Protein AF-A0A941N3U3-F1 (afdb_monomer_lite)

pLDDT: mean 76.35, std 18.26, range [41.06, 95.25]

Sequence (66 aa):
MKTEARPLTPEEADSRAVLEHAFKGKPVDPAVVRRIRSRAQEIREEMLKGEETNFTLDLLDESRNE

Radius of gyration: 16.22 Å; chains: 1; bounding box: 29×35×45 Å

Secondary structure (DSSP, 8-state):
-----PPPPHHHHHHHHHHHHHHH-PPPPHHHHHHHHHHHHHHHHHHHHSSS--TTTHHHHHTT--

Foldseek 3Di:
DPDDDDDDDPVRVLVVLVVCCVPVVDDRDVVSVVVVVVVVVVVVVVCVVDPDDPPVPVVVVVVVPD

Structure (mmCIF, N/CA/C/O backbone):
data_AF-A0A941N3U3-F1
#
_entry.id   AF-A0A941N3U3-F1
#
loop_
_atom_site.group_PDB
_atom_site.id
_atom_site.type_symbol
_atom_site.label_atom_id
_atom_site.label_alt_id
_atom_site.label_comp_id
_atom_site.label_asym_id
_atom_site.label_entity_id
_atom_site.label_seq_id
_atom_site.pdbx_PDB_ins_code
_atom_site.Cartn_x
_atom_site.Cartn_y
_atom_site.Cartn_z
_atom_site.occupancy
_atom_site.B_iso_or_equiv
_atom_site.auth_seq_id
_atom_site.auth_comp_id
_atom_site.auth_asym_id
_atom_site.auth_atom_id
_atom_site.pdbx_PDB_model_num
ATOM 1 N N . MET A 1 1 ? 19.717 -8.277 25.065 1.00 41.06 1 MET A N 1
ATOM 2 C CA . MET A 1 1 ? 20.083 -7.041 24.340 1.00 41.06 1 MET A CA 1
ATOM 3 C C . MET A 1 1 ? 18.799 -6.316 23.983 1.00 41.06 1 MET A C 1
ATOM 5 O O . MET A 1 1 ? 17.900 -6.967 23.470 1.00 41.06 1 MET A O 1
ATOM 9 N N . LYS A 1 2 ? 18.661 -5.025 24.308 1.00 46.06 2 LYS A N 1
ATOM 10 C CA . LYS A 1 2 ? 17.559 -4.221 23.765 1.00 46.06 2 LYS A CA 1
ATOM 11 C C . LYS A 1 2 ? 17.950 -3.883 22.332 1.00 46.06 2 LYS A C 1
ATOM 13 O O . LYS A 1 2 ? 18.881 -3.113 22.133 1.00 46.06 2 LYS A O 1
ATOM 18 N N . THR A 1 3 ? 17.321 -4.529 21.359 1.00 56.53 3 THR A N 1
ATOM 19 C CA . THR A 1 3 ? 17.484 -4.164 19.953 1.00 56.53 3 THR A CA 1
ATOM 20 C C . THR A 1 3 ? 16.886 -2.773 19.798 1.00 56.53 3 THR A C 1
ATOM 22 O O . THR A 1 3 ? 15.673 -2.611 19.934 1.00 56.53 3 THR A O 1
ATOM 25 N N . GLU A 1 4 ? 17.724 -1.754 19.615 1.00 60.38 4 GLU A N 1
ATOM 26 C CA . GLU A 1 4 ? 17.227 -0.429 19.261 1.00 60.38 4 GLU A CA 1
ATOM 27 C C . GLU A 1 4 ? 16.485 -0.557 17.930 1.00 60.38 4 GLU A C 1
ATOM 29 O O . GLU A 1 4 ? 17.033 -1.031 16.933 1.00 60.38 4 GLU A O 1
ATOM 34 N N . ALA A 1 5 ? 15.191 -0.240 17.939 1.00 69.44 5 ALA A N 1
ATOM 35 C CA . ALA A 1 5 ? 14.371 -0.350 16.747 1.00 69.44 5 ALA A CA 1
ATOM 36 C C . ALA A 1 5 ? 14.841 0.708 15.745 1.00 69.44 5 ALA A C 1
ATOM 38 O O . ALA A 1 5 ? 14.669 1.906 15.982 1.00 69.44 5 ALA A O 1
ATOM 39 N N . ARG A 1 6 ? 15.435 0.267 14.628 1.00 82.38 6 ARG A N 1
ATOM 40 C CA . ARG A 1 6 ? 15.752 1.169 13.518 1.00 82.38 6 ARG A CA 1
ATOM 41 C C . ARG A 1 6 ? 14.469 1.852 13.029 1.00 82.38 6 ARG A C 1
ATOM 43 O O . ARG A 1 6 ? 13.404 1.223 13.058 1.00 82.38 6 ARG A O 1
ATOM 50 N N . PRO A 1 7 ? 14.545 3.114 12.575 1.00 79.88 7 PRO A N 1
ATOM 51 C CA . PRO A 1 7 ? 13.397 3.760 11.960 1.00 79.88 7 PRO A CA 1
ATOM 52 C C . PRO A 1 7 ? 12.908 2.916 10.778 1.00 79.88 7 PRO A C 1
ATOM 54 O O . PRO A 1 7 ? 13.708 2.393 9.997 1.00 79.88 7 PRO A O 1
ATOM 57 N N . LEU A 1 8 ? 11.587 2.756 10.684 1.00 82.38 8 LEU A N 1
ATOM 58 C CA . LEU A 1 8 ? 10.975 2.065 9.557 1.00 82.38 8 LEU A CA 1
ATOM 59 C C . LEU A 1 8 ? 11.148 2.896 8.295 1.00 82.38 8 LEU A C 1
ATOM 61 O O . LEU A 1 8 ? 10.976 4.117 8.309 1.00 82.38 8 LEU A O 1
ATOM 65 N N . THR A 1 9 ? 11.419 2.209 7.198 1.00 90.00 9 THR A N 1
ATOM 66 C CA . THR A 1 9 ? 11.273 2.794 5.871 1.00 90.00 9 THR A CA 1
ATOM 67 C C . THR A 1 9 ? 9.799 3.140 5.612 1.00 90.00 9 THR A C 1
ATOM 69 O O . THR A 1 9 ? 8.897 2.561 6.233 1.00 90.00 9 THR A O 1
ATOM 72 N N . PRO A 1 10 ? 9.511 4.068 4.683 1.00 86.06 10 PRO A N 1
ATOM 73 C CA . PRO A 1 10 ? 8.136 4.385 4.300 1.00 86.06 10 PRO A CA 1
ATOM 74 C C . PRO A 1 10 ? 7.330 3.153 3.855 1.00 86.06 10 PRO A C 1
ATOM 76 O O . PRO A 1 10 ? 6.146 3.045 4.162 1.00 86.06 10 PRO A O 1
ATOM 79 N N . GLU A 1 11 ? 7.972 2.195 3.187 1.00 85.88 11 GLU A N 1
ATOM 80 C CA . GLU A 1 11 ? 7.338 0.965 2.702 1.00 85.88 11 GLU A CA 1
ATOM 81 C C . GLU A 1 11 ? 6.979 0.009 3.839 1.00 85.88 11 GLU A C 1
ATOM 83 O O . GLU A 1 11 ? 5.875 -0.540 3.867 1.00 85.88 11 GLU A O 1
ATOM 88 N N . GLU A 1 12 ? 7.871 -0.141 4.820 1.00 87.75 12 GLU A N 1
ATOM 89 C CA . GLU A 1 12 ? 7.611 -0.924 6.030 1.00 87.75 12 GLU A CA 1
ATOM 90 C C . GLU A 1 12 ? 6.504 -0.281 6.875 1.00 87.75 12 GLU A C 1
ATOM 92 O O . GLU A 1 12 ? 5.675 -0.980 7.461 1.00 87.75 12 GLU A O 1
ATOM 97 N N . ALA A 1 13 ? 6.454 1.053 6.926 1.00 90.38 13 ALA A N 1
ATOM 98 C CA . ALA A 1 13 ? 5.398 1.781 7.618 1.00 90.38 13 ALA A CA 1
ATOM 99 C C . ALA A 1 13 ? 4.029 1.585 6.944 1.00 90.38 13 ALA A C 1
ATOM 101 O O . ALA A 1 13 ? 3.049 1.295 7.637 1.00 90.38 13 ALA A O 1
ATOM 102 N N . ASP A 1 14 ? 3.973 1.682 5.612 1.00 91.25 14 ASP A N 1
ATOM 103 C CA . ASP A 1 14 ? 2.763 1.434 4.821 1.00 91.25 14 ASP A CA 1
ATOM 104 C C . ASP A 1 14 ? 2.299 -0.027 4.969 1.00 91.25 14 ASP A C 1
ATOM 106 O O . ASP A 1 14 ? 1.128 -0.287 5.257 1.00 91.25 14 ASP A O 1
ATOM 110 N N . SER A 1 15 ? 3.227 -0.984 4.878 1.00 88.81 15 SER A N 1
ATOM 111 C CA . SER A 1 15 ? 2.954 -2.417 5.064 1.00 88.81 15 SER A CA 1
ATOM 112 C C . SER A 1 15 ? 2.405 -2.709 6.456 1.00 88.81 15 SER A C 1
ATOM 114 O O . SER A 1 15 ? 1.399 -3.402 6.611 1.00 88.81 15 SER A O 1
ATOM 116 N N . ARG A 1 16 ? 3.005 -2.116 7.493 1.00 91.81 16 ARG A N 1
ATOM 117 C CA . ARG A 1 16 ? 2.519 -2.256 8.866 1.00 91.81 16 ARG A CA 1
ATOM 118 C C . ARG A 1 16 ? 1.106 -1.698 9.023 1.00 91.81 16 ARG A C 1
ATOM 120 O O . ARG A 1 16 ? 0.300 -2.336 9.691 1.00 91.81 16 ARG A O 1
ATOM 127 N N . ALA A 1 17 ? 0.784 -0.561 8.407 1.00 91.25 17 ALA A N 1
ATOM 128 C CA . ALA A 1 17 ? -0.565 0.004 8.463 1.00 91.25 17 ALA A CA 1
ATOM 129 C C . ALA A 1 17 ? -1.615 -0.940 7.847 1.00 91.25 17 ALA A C 1
ATOM 131 O O . ALA A 1 17 ? -2.692 -1.111 8.419 1.00 91.25 17 ALA A O 1
ATOM 132 N N . VAL A 1 18 ? -1.281 -1.616 6.742 1.00 91.00 18 VAL A N 1
ATOM 133 C CA . VAL A 1 18 ? -2.147 -2.644 6.136 1.00 91.00 18 VAL A CA 1
ATOM 134 C C . VAL A 1 18 ? -2.327 -3.841 7.067 1.00 91.00 18 VAL A C 1
ATOM 136 O O . VAL A 1 18 ? -3.456 -4.277 7.287 1.00 91.00 18 VAL A O 1
ATOM 139 N N . LEU A 1 19 ? -1.243 -4.351 7.656 1.00 91.88 19 LEU A N 1
ATOM 140 C CA . LEU A 1 19 ? -1.313 -5.486 8.580 1.00 91.88 19 LEU A CA 1
ATOM 141 C C . LEU A 1 19 ? -2.130 -5.145 9.832 1.00 91.88 19 LEU A C 1
ATOM 143 O O . LEU A 1 19 ? -2.931 -5.952 10.295 1.00 91.88 19 LEU A O 1
ATOM 147 N N . GLU A 1 20 ? -1.973 -3.941 10.383 1.00 93.00 20 GLU A N 1
ATOM 148 C CA . GLU A 1 20 ? -2.769 -3.511 11.532 1.00 93.00 20 GLU A CA 1
ATOM 149 C C . GLU A 1 20 ? -4.251 -3.345 11.199 1.00 93.00 20 GLU A C 1
ATOM 151 O O . GLU A 1 20 ? -5.099 -3.639 12.043 1.00 93.00 20 GLU A O 1
ATOM 156 N N . HIS A 1 21 ? -4.581 -2.923 9.983 1.00 92.31 21 HIS A N 1
ATOM 157 C CA . HIS A 1 21 ? -5.961 -2.943 9.522 1.00 92.31 21 HIS A CA 1
ATOM 158 C C . HIS A 1 21 ? -6.502 -4.367 9.411 1.00 92.31 21 HIS A C 1
ATOM 160 O O . HIS A 1 21 ? -7.532 -4.670 10.007 1.00 92.31 21 HIS A O 1
ATOM 166 N N . ALA A 1 22 ? -5.778 -5.253 8.725 1.00 90.38 22 ALA A N 1
ATOM 167 C CA . ALA A 1 22 ? -6.214 -6.623 8.472 1.00 90.38 22 ALA A CA 1
ATOM 168 C C . ALA A 1 22 ? -6.390 -7.443 9.761 1.00 90.38 22 ALA A C 1
ATOM 170 O O . ALA A 1 22 ? -7.396 -8.128 9.925 1.00 90.38 22 ALA A O 1
ATOM 171 N N . PHE A 1 23 ? -5.436 -7.358 10.693 1.00 94.38 23 PHE A N 1
ATOM 172 C CA . PHE A 1 23 ? -5.432 -8.193 11.900 1.00 94.38 23 PHE A CA 1
ATOM 173 C C . PHE A 1 23 ? -6.082 -7.542 13.117 1.00 94.38 23 PHE A C 1
ATOM 175 O O . PHE A 1 23 ? -6.511 -8.247 14.027 1.00 94.38 23 PHE A O 1
ATOM 182 N N . LYS A 1 24 ? -6.115 -6.208 13.180 1.00 94.75 24 LYS A N 1
ATOM 183 C CA . LYS A 1 24 ? -6.593 -5.477 14.366 1.00 94.75 24 LYS A CA 1
ATOM 184 C C . LYS A 1 24 ? -7.780 -4.561 14.067 1.00 94.75 24 LYS A C 1
ATOM 186 O O . LYS A 1 24 ? -8.242 -3.880 14.976 1.00 94.75 24 LYS A O 1
ATOM 191 N N . GLY A 1 25 ? -8.248 -4.497 12.818 1.00 94.06 25 GLY A N 1
ATOM 192 C CA . GLY A 1 25 ? -9.362 -3.640 12.406 1.00 94.06 25 GLY A CA 1
ATOM 193 C C . GLY A 1 25 ? -9.058 -2.141 12.471 1.00 94.06 25 GLY A C 1
ATOM 194 O O . GLY A 1 25 ? -9.984 -1.331 12.440 1.00 94.06 25 GLY A O 1
ATOM 195 N N . LYS A 1 26 ? -7.784 -1.736 12.588 1.00 95.12 26 LYS A N 1
ATOM 196 C CA . LYS A 1 26 ? -7.433 -0.311 12.659 1.00 95.12 26 LYS A CA 1
ATOM 197 C C . LYS A 1 26 ? -7.763 0.392 11.338 1.00 95.12 26 LYS A C 1
ATOM 199 O O . LYS A 1 26 ? -7.481 -0.171 10.285 1.00 95.12 26 LYS A O 1
ATOM 204 N N . PRO A 1 27 ? -8.312 1.617 11.341 1.00 95.25 27 PRO A N 1
ATOM 205 C CA . PRO A 1 27 ? -8.499 2.374 10.108 1.00 95.25 27 PRO A CA 1
ATOM 206 C C . PRO A 1 27 ? -7.165 2.614 9.388 1.00 95.25 27 PRO A C 1
ATOM 208 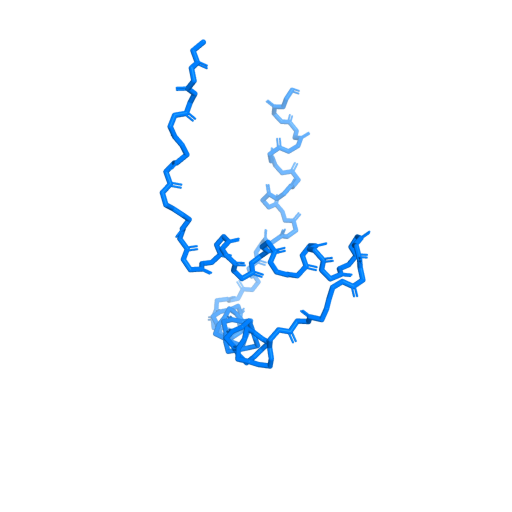O O . PRO A 1 27 ? -6.173 2.968 10.025 1.00 95.25 27 PRO A O 1
ATOM 211 N N . VAL A 1 28 ? -7.149 2.449 8.063 1.00 93.69 28 VAL A N 1
ATOM 212 C CA . VAL A 1 28 ? -5.997 2.823 7.227 1.00 93.69 28 VAL A CA 1
ATOM 213 C C . VAL A 1 28 ? -6.131 4.290 6.837 1.00 93.69 28 VAL A C 1
ATOM 215 O O . VAL A 1 28 ? -7.194 4.716 6.386 1.00 93.69 28 VAL A O 1
ATOM 218 N N . ASP A 1 29 ? -5.048 5.055 6.965 1.00 94.19 29 ASP A N 1
ATOM 219 C CA . ASP A 1 29 ? -4.985 6.421 6.443 1.00 94.19 29 ASP A CA 1
ATOM 220 C C . ASP A 1 29 ? 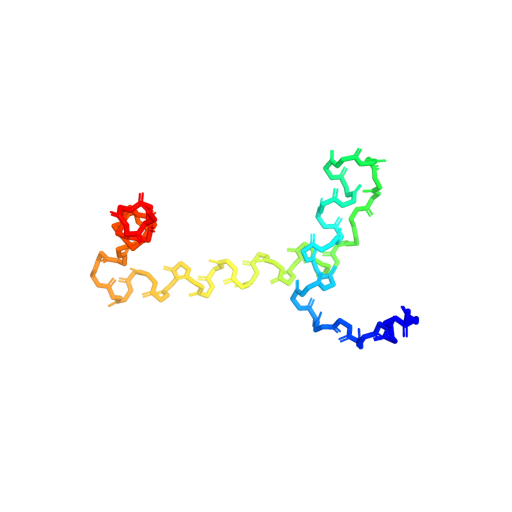-5.200 6.411 4.911 1.00 94.19 29 ASP A C 1
ATOM 222 O O . ASP A 1 29 ? -4.465 5.725 4.189 1.00 94.19 29 ASP A O 1
ATOM 226 N N . PRO A 1 30 ? -6.162 7.182 4.372 1.00 93.81 30 PRO A N 1
ATOM 227 C CA . PRO A 1 30 ? -6.367 7.305 2.932 1.00 93.81 30 PRO A CA 1
ATOM 228 C C . PRO A 1 30 ? -5.099 7.654 2.134 1.00 93.81 30 PRO A C 1
ATOM 230 O O . PRO A 1 30 ? -4.969 7.238 0.982 1.00 93.81 30 PRO A O 1
ATOM 233 N N . ALA A 1 31 ? -4.150 8.393 2.715 1.00 94.00 31 ALA A N 1
ATOM 234 C CA . ALA A 1 31 ? -2.872 8.700 2.079 1.00 94.00 31 ALA A CA 1
ATOM 235 C C . ALA A 1 31 ? -1.992 7.450 1.899 1.00 94.00 31 ALA A C 1
ATOM 237 O O . ALA A 1 31 ? -1.359 7.308 0.852 1.00 94.00 31 ALA A O 1
ATOM 238 N N . VAL A 1 32 ? -1.996 6.522 2.865 1.00 91.75 32 VAL A N 1
ATOM 239 C CA . VAL A 1 32 ? -1.314 5.217 2.756 1.00 91.75 32 VAL A CA 1
ATOM 240 C C . VAL A 1 32 ? -1.915 4.416 1.603 1.00 91.75 32 VAL A C 1
ATOM 242 O O . VAL A 1 32 ? -1.185 3.918 0.750 1.00 91.75 32 VAL A O 1
ATOM 245 N N . VAL A 1 33 ? -3.249 4.365 1.510 1.00 90.56 33 VAL A N 1
ATOM 246 C CA . VAL A 1 33 ? -3.942 3.652 0.422 1.00 90.56 33 VAL A CA 1
ATOM 247 C C . VAL A 1 33 ? -3.548 4.208 -0.948 1.00 90.56 33 VAL A C 1
ATOM 249 O O . VAL A 1 33 ? -3.291 3.442 -1.877 1.00 90.56 33 VAL A O 1
ATOM 252 N N . ARG A 1 34 ? -3.459 5.538 -1.084 1.00 92.75 34 ARG A N 1
ATOM 253 C CA . ARG A 1 34 ? -3.019 6.184 -2.331 1.00 92.75 34 ARG A CA 1
ATOM 254 C C . ARG A 1 34 ? -1.581 5.815 -2.692 1.00 92.75 34 ARG A C 1
ATOM 256 O O . ARG A 1 34 ? -1.335 5.483 -3.848 1.00 92.75 34 ARG A O 1
ATOM 263 N N . ARG A 1 35 ? -0.656 5.832 -1.724 1.00 90.94 35 ARG A N 1
ATOM 264 C CA . ARG A 1 35 ? 0.750 5.453 -1.951 1.00 90.94 35 ARG A CA 1
ATOM 265 C C . ARG A 1 35 ? 0.887 4.001 -2.390 1.00 90.94 35 ARG A C 1
ATOM 267 O O . ARG A 1 35 ? 1.547 3.736 -3.389 1.00 90.94 35 ARG A O 1
ATOM 274 N N . ILE A 1 36 ? 0.213 3.083 -1.696 1.00 88.81 36 ILE A N 1
ATOM 275 C CA . ILE A 1 36 ? 0.220 1.655 -2.041 1.00 88.81 36 ILE A CA 1
ATOM 276 C C . ILE A 1 36 ? -0.335 1.444 -3.448 1.00 88.81 36 ILE A C 1
ATOM 278 O O . ILE A 1 36 ? 0.260 0.715 -4.235 1.00 88.81 36 ILE A O 1
ATOM 282 N N . ARG A 1 37 ? -1.446 2.107 -3.793 1.00 89.44 37 ARG A N 1
ATOM 283 C CA . ARG A 1 37 ? -2.033 1.999 -5.133 1.00 89.44 37 ARG A CA 1
ATOM 284 C C . ARG A 1 37 ? -1.088 2.519 -6.220 1.00 89.44 37 ARG A C 1
ATOM 286 O O . ARG A 1 37 ? -0.985 1.866 -7.251 1.00 89.44 37 ARG A O 1
ATOM 293 N N . SER A 1 38 ? -0.411 3.646 -5.994 1.00 90.31 38 SER A N 1
ATOM 294 C CA . SER A 1 38 ? 0.567 4.189 -6.950 1.00 90.31 38 SER A CA 1
ATOM 295 C C . SER A 1 38 ? 1.716 3.207 -7.173 1.00 90.31 38 SER A C 1
ATOM 297 O O . SER A 1 38 ? 1.995 2.842 -8.309 1.00 90.31 38 SER A O 1
ATOM 299 N N . ARG A 1 39 ? 2.293 2.675 -6.088 1.00 86.88 39 ARG A N 1
ATOM 300 C CA . ARG A 1 39 ? 3.387 1.697 -6.163 1.00 86.88 39 ARG A CA 1
ATOM 301 C C . ARG A 1 39 ? 2.959 0.402 -6.855 1.00 86.88 39 ARG A C 1
ATOM 303 O O . ARG A 1 39 ? 3.685 -0.129 -7.681 1.00 86.88 39 ARG A O 1
ATOM 310 N N . ALA A 1 40 ? 1.754 -0.090 -6.567 1.00 85.69 40 ALA A N 1
ATOM 311 C CA . ALA A 1 40 ? 1.207 -1.263 -7.244 1.00 85.69 40 ALA A CA 1
ATOM 312 C C . ALA A 1 40 ? 0.990 -1.022 -8.747 1.00 85.69 40 ALA A C 1
ATOM 314 O O . ALA A 1 40 ? 1.163 -1.940 -9.546 1.00 85.69 40 ALA A O 1
ATOM 315 N N . GLN A 1 41 ? 0.613 0.198 -9.141 1.00 87.00 41 GLN A N 1
ATOM 316 C CA . GLN A 1 41 ? 0.493 0.565 -10.548 1.00 87.00 41 GLN A CA 1
ATOM 317 C C . GLN A 1 41 ? 1.865 0.623 -11.230 1.00 87.00 41 GLN A C 1
ATOM 319 O O . GLN A 1 41 ? 1.995 0.075 -12.317 1.00 87.00 41 GLN A O 1
ATOM 324 N N . GLU A 1 42 ? 2.871 1.218 -10.589 1.00 86.19 42 GLU A N 1
ATOM 325 C CA . GLU A 1 42 ? 4.252 1.254 -11.091 1.00 86.19 42 GLU A CA 1
ATOM 326 C C . GLU A 1 42 ? 4.792 -0.164 -11.309 1.00 86.19 42 GLU A C 1
ATOM 328 O O . GLU A 1 42 ? 5.195 -0.493 -12.422 1.00 86.19 42 GLU A O 1
ATOM 333 N N . ILE A 1 43 ? 4.666 -1.041 -10.304 1.00 83.81 43 ILE A N 1
ATOM 334 C CA . ILE A 1 43 ? 5.046 -2.458 -10.414 1.00 83.81 43 ILE A CA 1
ATOM 335 C C . ILE A 1 43 ? 4.300 -3.119 -11.573 1.00 83.81 4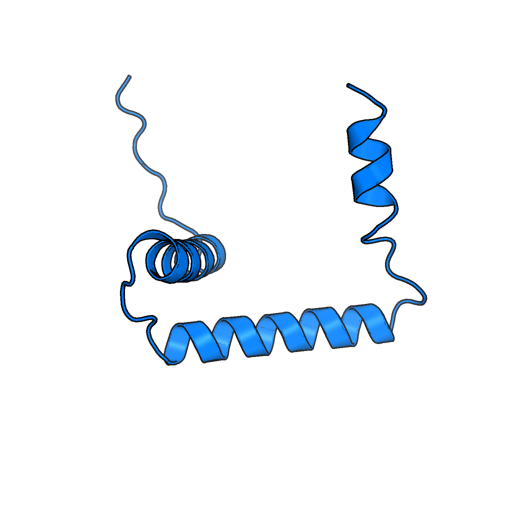3 ILE A C 1
ATOM 337 O O . ILE A 1 43 ? 4.902 -3.805 -12.389 1.00 83.81 43 ILE A O 1
ATOM 341 N N . ARG A 1 44 ? 2.987 -2.896 -11.698 1.00 82.62 44 ARG A N 1
ATOM 342 C CA . ARG A 1 44 ? 2.197 -3.470 -12.794 1.00 82.62 44 ARG A CA 1
ATOM 343 C C . ARG A 1 44 ? 2.666 -2.976 -14.162 1.00 82.62 44 ARG A C 1
ATOM 345 O O . ARG A 1 44 ? 2.684 -3.754 -15.108 1.00 82.62 44 ARG A O 1
ATOM 352 N N . GLU A 1 45 ? 2.999 -1.699 -14.296 1.00 85.38 45 GLU A N 1
ATOM 353 C CA . GLU A 1 45 ? 3.509 -1.131 -15.544 1.00 85.38 45 GLU A CA 1
ATOM 354 C C . GLU A 1 45 ? 4.902 -1.665 -15.884 1.00 85.38 45 GLU A C 1
ATOM 356 O O . GLU A 1 45 ? 5.178 -1.921 -17.054 1.00 85.38 45 GLU A O 1
ATOM 361 N N . GLU A 1 46 ? 5.760 -1.874 -14.887 1.00 81.50 46 GLU A N 1
ATOM 362 C CA . GLU A 1 46 ? 7.049 -2.549 -15.057 1.00 81.50 46 GLU A CA 1
ATOM 363 C C . GLU A 1 46 ? 6.862 -4.009 -15.484 1.00 81.50 46 GLU A C 1
ATOM 365 O O . GLU A 1 46 ? 7.464 -4.434 -16.470 1.00 81.50 46 GLU A O 1
ATOM 370 N N . MET A 1 47 ? 5.945 -4.739 -14.840 1.00 74.25 47 MET A N 1
ATOM 371 C CA . MET A 1 47 ? 5.597 -6.118 -15.202 1.00 74.25 47 MET A CA 1
ATOM 372 C C . MET A 1 47 ? 5.005 -6.243 -16.611 1.00 74.25 47 MET A C 1
ATOM 374 O O . MET A 1 47 ? 5.142 -7.276 -17.250 1.00 74.25 47 MET A O 1
ATOM 378 N N . LEU A 1 48 ? 4.319 -5.212 -17.110 1.00 77.06 48 LEU A N 1
ATOM 379 C CA . LEU A 1 48 ? 3.799 -5.193 -18.482 1.00 77.06 48 LEU A CA 1
ATOM 380 C C . LEU A 1 48 ? 4.881 -4.862 -19.520 1.00 77.06 48 LEU A C 1
ATOM 382 O O . LEU A 1 48 ? 4.716 -5.202 -20.689 1.00 77.06 48 LEU A O 1
ATOM 386 N N . LYS A 1 49 ? 5.953 -4.170 -19.118 1.00 79.19 49 LYS A N 1
ATOM 387 C CA . LYS A 1 49 ? 7.079 -3.805 -19.994 1.00 79.19 49 LYS A CA 1
ATOM 388 C C . LYS A 1 49 ? 8.131 -4.910 -20.085 1.00 79.19 49 LYS A C 1
ATOM 390 O O . LYS A 1 49 ? 8.768 -5.031 -21.126 1.00 79.19 49 LYS A O 1
ATOM 395 N N . GLY A 1 50 ? 8.329 -5.679 -19.017 1.00 65.50 50 GLY A N 1
ATOM 396 C CA . GLY A 1 50 ? 9.165 -6.877 -19.018 1.00 65.50 50 GLY A CA 1
ATOM 397 C C . GLY A 1 50 ? 8.294 -8.113 -19.199 1.00 65.50 50 GLY A C 1
ATOM 398 O O . GLY A 1 50 ? 7.612 -8.495 -18.255 1.00 65.50 50 GLY A O 1
ATOM 399 N N . GLU A 1 51 ? 8.295 -8.705 -20.397 1.00 54.62 51 GLU A N 1
ATOM 400 C CA . GLU A 1 51 ? 7.632 -9.984 -20.699 1.00 54.62 51 GLU A CA 1
ATOM 401 C C . GLU A 1 51 ? 7.774 -10.976 -19.527 1.00 54.62 51 GLU A C 1
ATOM 403 O O . GLU A 1 51 ? 8.886 -11.231 -19.075 1.00 54.62 51 GLU A O 1
ATOM 408 N N . GLU A 1 52 ? 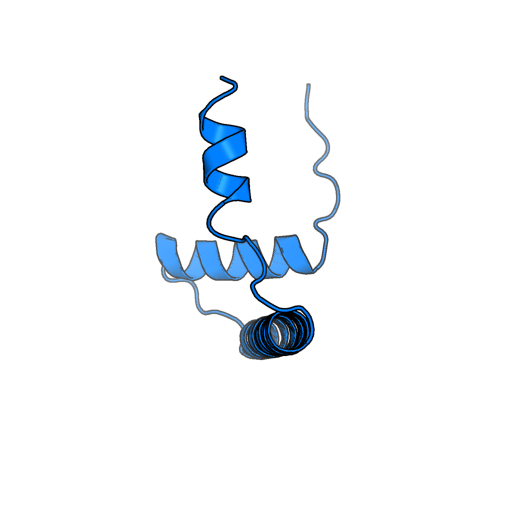6.637 -11.469 -19.015 1.00 56.09 52 GLU A N 1
ATOM 409 C CA . GLU A 1 52 ? 6.514 -12.434 -17.910 1.00 56.09 52 GLU A CA 1
ATOM 410 C C . GLU A 1 52 ? 7.517 -12.244 -16.762 1.00 56.09 52 GLU A C 1
ATOM 412 O O . GLU A 1 52 ? 8.502 -12.966 -16.614 1.00 56.09 52 GLU A O 1
ATOM 417 N N . THR A 1 53 ? 7.233 -11.305 -15.859 1.00 51.16 53 THR A N 1
ATOM 418 C CA . THR A 1 53 ? 7.953 -11.287 -14.584 1.00 51.16 53 THR A CA 1
ATOM 419 C C . THR A 1 53 ? 7.583 -12.546 -13.802 1.00 51.16 53 THR A C 1
ATOM 421 O O . THR A 1 53 ? 6.449 -12.691 -13.339 1.00 51.16 53 THR A O 1
ATOM 424 N N . ASN A 1 54 ? 8.566 -13.440 -13.686 1.00 50.25 54 ASN A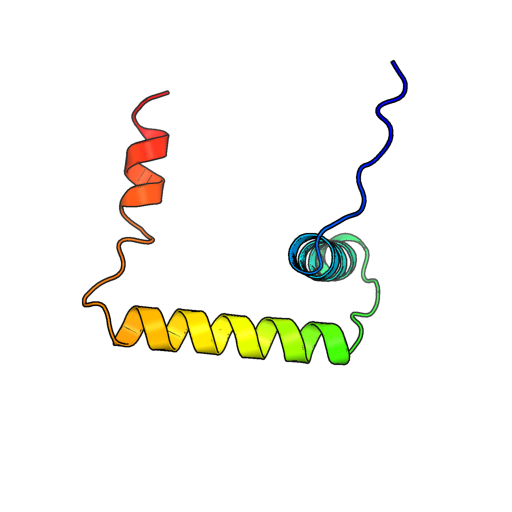 N 1
ATOM 425 C CA . ASN A 1 54 ? 8.647 -14.702 -12.944 1.00 50.25 54 ASN A CA 1
ATOM 426 C C . ASN A 1 54 ? 8.320 -14.595 -11.438 1.00 50.25 54 ASN A C 1
ATOM 428 O O . ASN A 1 54 ? 8.927 -15.271 -10.616 1.00 50.25 54 ASN A O 1
ATOM 432 N N . PHE A 1 55 ? 7.322 -13.809 -11.034 1.00 49.56 55 PHE A N 1
ATOM 433 C CA . PHE A 1 55 ? 6.899 -13.696 -9.639 1.00 49.56 55 PHE A CA 1
ATOM 434 C C . PHE A 1 55 ? 6.444 -15.051 -9.062 1.00 49.56 55 PHE A C 1
ATOM 436 O O . PHE A 1 55 ? 6.479 -15.263 -7.855 1.00 49.56 55 PHE A O 1
ATOM 443 N N . THR A 1 56 ? 6.031 -15.993 -9.920 1.00 46.00 56 THR A N 1
ATOM 444 C CA . THR A 1 56 ? 5.655 -17.357 -9.515 1.00 46.00 56 THR A CA 1
ATOM 445 C C . THR A 1 56 ? 6.818 -18.354 -9.556 1.00 46.00 56 THR A C 1
ATOM 447 O O . THR A 1 56 ? 6.737 -19.369 -8.871 1.00 46.00 56 THR A O 1
ATOM 450 N N . LEU A 1 57 ? 7.886 -18.097 -10.322 1.00 46.31 57 LEU A N 1
ATOM 451 C CA . LEU A 1 57 ? 9.012 -19.031 -10.451 1.00 46.31 57 LEU A CA 1
ATOM 452 C C . LEU A 1 57 ? 10.132 -18.749 -9.442 1.00 46.31 57 LEU A C 1
ATOM 454 O O . LEU A 1 57 ? 10.628 -19.705 -8.854 1.00 46.31 57 LEU A O 1
ATOM 458 N N . ASP A 1 58 ? 10.433 -17.486 -9.125 1.00 48.38 58 ASP A N 1
ATOM 45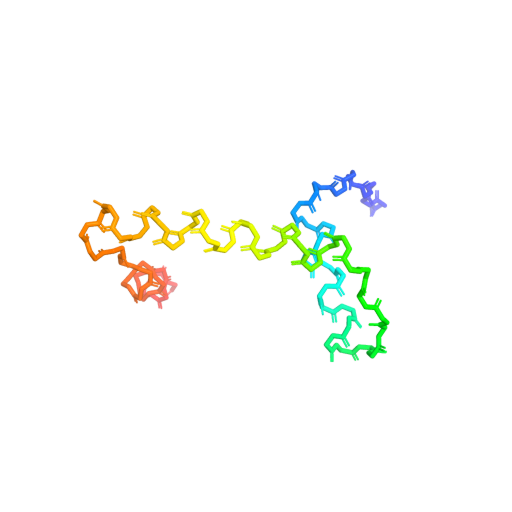9 C CA . ASP A 1 58 ? 11.447 -17.168 -8.102 1.00 48.38 58 ASP A CA 1
ATOM 460 C C . ASP A 1 58 ? 11.007 -17.628 -6.698 1.00 48.38 58 ASP A C 1
ATOM 462 O O . ASP A 1 58 ? 11.807 -18.153 -5.927 1.00 48.38 58 ASP A O 1
ATOM 466 N N . LEU A 1 59 ? 9.702 -17.554 -6.395 1.00 48.97 59 LEU A N 1
ATOM 467 C CA . LEU A 1 59 ? 9.145 -18.031 -5.121 1.00 48.97 59 LEU A CA 1
ATOM 468 C C . LEU A 1 59 ? 9.205 -19.566 -4.968 1.00 48.97 59 LEU A C 1
ATOM 470 O O . LEU A 1 59 ? 9.177 -20.078 -3.850 1.00 48.97 59 LEU A O 1
ATOM 474 N N . LEU A 1 60 ? 9.246 -20.305 -6.085 1.00 50.09 60 LEU A N 1
ATOM 475 C CA . LEU A 1 60 ? 9.352 -21.771 -6.103 1.00 50.09 60 LEU A CA 1
ATOM 476 C C . LEU A 1 60 ? 10.806 -22.257 -6.088 1.00 50.09 60 LEU A C 1
ATOM 478 O O . LEU A 1 60 ? 11.055 -23.386 -5.659 1.00 50.09 60 LEU A O 1
ATOM 482 N N . ASP A 1 61 ? 11.748 -21.437 -6.553 1.00 49.97 61 ASP A N 1
ATOM 483 C CA . ASP A 1 61 ? 13.173 -21.777 -6.549 1.00 49.97 61 ASP A CA 1
ATOM 484 C C . ASP A 1 61 ? 13.794 -21.552 -5.160 1.00 49.97 61 ASP A C 1
ATOM 486 O O . ASP A 1 61 ? 14.570 -22.383 -4.682 1.00 49.97 61 ASP A O 1
ATOM 490 N N . GLU A 1 62 ? 13.354 -20.516 -4.434 1.00 50.34 62 GLU A N 1
ATOM 491 C CA . GLU A 1 62 ? 13.723 -20.327 -3.023 1.00 50.34 62 GLU A CA 1
ATOM 492 C C . GLU A 1 62 ? 13.163 -21.437 -2.115 1.00 50.34 62 GLU A C 1
ATOM 494 O O . GLU A 1 62 ? 13.824 -21.838 -1.161 1.00 50.34 62 GLU A O 1
ATOM 499 N N . SER A 1 63 ? 11.999 -22.020 -2.436 1.00 50.75 63 SER A N 1
ATOM 500 C CA . SER A 1 63 ? 11.392 -23.085 -1.621 1.00 50.75 63 SER A CA 1
ATOM 501 C C . SER A 1 63 ? 11.953 -24.492 -1.880 1.00 50.75 63 SER A C 1
ATOM 503 O O . SER A 1 63 ? 11.477 -25.454 -1.278 1.00 50.75 63 SER A O 1
ATOM 505 N N . ARG A 1 64 ? 12.875 -24.659 -2.838 1.00 53.31 64 ARG A N 1
ATOM 506 C CA . ARG A 1 64 ? 13.476 -25.963 -3.193 1.00 53.31 64 ARG A CA 1
ATOM 507 C C . ARG A 1 64 ? 14.928 -26.124 -2.745 1.00 53.31 64 ARG A C 1
ATOM 509 O O . ARG A 1 64 ? 15.450 -27.229 -2.864 1.00 53.31 64 ARG A O 1
ATOM 516 N N . ASN A 1 65 ? 15.547 -25.062 -2.233 1.00 49.34 65 ASN A N 1
ATOM 517 C CA . ASN A 1 65 ? 16.928 -25.061 -1.741 1.00 49.34 65 ASN A CA 1
ATOM 518 C C . ASN A 1 65 ? 17.037 -24.924 -0.205 1.00 49.34 65 ASN A C 1
ATOM 520 O O . ASN A 1 65 ? 18.121 -24.618 0.293 1.00 49.34 65 ASN A O 1
ATOM 524 N N . GLU A 1 66 ? 15.946 -25.172 0.535 1.00 45.00 66 GLU A N 1
ATOM 525 C CA . GLU A 1 66 ? 15.982 -25.476 1.981 1.00 45.00 66 GLU A CA 1
ATOM 526 C C . GLU A 1 66 ? 16.212 -26.971 2.252 1.00 45.00 66 GLU A C 1
ATOM 528 O O . GLU A 1 66 ? 15.588 -27.813 1.563 1.00 45.00 66 GLU A O 1
#